Protein AF-X6EM91-F1 (afdb_monomer)

Structure (mmCIF, N/CA/C/O backbone):
data_AF-X6EM91-F1
#
_entry.id   AF-X6EM91-F1
#
loop_
_atom_site.group_PDB
_atom_site.id
_atom_site.type_symbol
_atom_site.label_atom_id
_atom_site.label_alt_id
_atom_site.label_comp_id
_atom_site.label_asym_id
_atom_site.label_entity_id
_atom_site.label_seq_id
_atom_site.pdbx_PDB_ins_code
_atom_site.Cartn_x
_atom_site.Cartn_y
_atom_site.Cartn_z
_atom_site.occupancy
_atom_site.B_iso_or_equiv
_atom_site.auth_seq_id
_atom_site.auth_comp_id
_atom_site.auth_asym_id
_atom_site.auth_atom_id
_atom_site.pdbx_PDB_model_num
ATOM 1 N N . MET A 1 1 ? -6.940 7.112 6.638 1.00 62.56 1 MET A N 1
ATOM 2 C CA . MET A 1 1 ? -5.498 6.770 6.603 1.00 62.56 1 MET A CA 1
ATOM 3 C C . MET A 1 1 ? -4.708 7.941 7.162 1.00 62.56 1 MET A C 1
ATOM 5 O O . MET A 1 1 ? -4.953 9.050 6.712 1.00 62.56 1 MET A O 1
ATOM 9 N N . GLY A 1 2 ? -3.819 7.724 8.134 1.00 78.00 2 GLY A N 1
ATOM 10 C CA . GLY A 1 2 ? -2.897 8.765 8.617 1.00 78.00 2 GLY A CA 1
ATOM 11 C C . GLY A 1 2 ? -1.696 8.968 7.681 1.00 78.00 2 GLY A C 1
ATOM 12 O O . GLY A 1 2 ? -1.456 8.138 6.803 1.00 78.00 2 GLY A O 1
ATOM 13 N N . GLN A 1 3 ? -0.927 10.046 7.873 1.00 79.88 3 GLN A N 1
ATOM 14 C CA . GLN A 1 3 ? 0.245 10.376 7.039 1.00 79.88 3 GLN A CA 1
ATOM 15 C C . GLN A 1 3 ? 1.312 9.267 7.032 1.00 79.88 3 GLN A C 1
ATOM 17 O O . GLN A 1 3 ? 1.892 8.974 5.990 1.00 79.88 3 GLN A O 1
ATOM 22 N N . GLU A 1 4 ? 1.516 8.599 8.168 1.00 79.81 4 GLU A N 1
ATOM 23 C CA . GLU A 1 4 ? 2.483 7.505 8.323 1.00 79.81 4 GLU A CA 1
ATOM 24 C C . GLU A 1 4 ? 2.157 6.308 7.415 1.00 79.81 4 GLU A C 1
ATOM 26 O O . GLU A 1 4 ? 3.004 5.799 6.683 1.00 79.81 4 GLU A O 1
ATOM 31 N N . ILE A 1 5 ? 0.877 5.932 7.372 1.00 77.25 5 ILE A N 1
ATOM 32 C CA . ILE A 1 5 ? 0.357 4.868 6.510 1.00 77.25 5 ILE A CA 1
ATOM 33 C C . ILE A 1 5 ? 0.616 5.197 5.034 1.00 77.25 5 ILE A C 1
ATOM 35 O O . ILE A 1 5 ? 1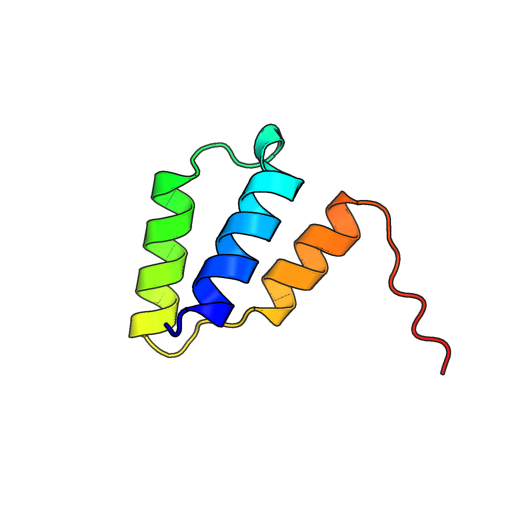.057 4.339 4.270 1.00 77.25 5 ILE A O 1
ATOM 39 N N . ALA A 1 6 ? 0.347 6.441 4.631 1.00 82.69 6 ALA A N 1
ATOM 40 C CA . ALA A 1 6 ? 0.549 6.887 3.258 1.00 82.69 6 ALA A CA 1
ATOM 41 C C . ALA A 1 6 ? 2.033 6.846 2.862 1.00 82.69 6 ALA A C 1
ATOM 43 O O . ALA A 1 6 ? 2.359 6.374 1.774 1.00 82.69 6 ALA A O 1
ATOM 44 N N . ALA A 1 7 ? 2.935 7.260 3.756 1.00 83.06 7 ALA A N 1
ATOM 45 C CA . ALA A 1 7 ? 4.375 7.197 3.519 1.00 83.06 7 ALA A CA 1
ATOM 46 C C . ALA A 1 7 ? 4.864 5.752 3.318 1.00 83.06 7 ALA A C 1
ATOM 48 O O . ALA A 1 7 ? 5.590 5.482 2.361 1.00 83.06 7 ALA A O 1
ATOM 49 N N . ILE A 1 8 ? 4.410 4.802 4.148 1.00 80.06 8 ILE A N 1
ATOM 50 C CA . ILE A 1 8 ? 4.776 3.380 4.007 1.00 80.06 8 ILE A CA 1
ATOM 51 C C . ILE A 1 8 ? 4.237 2.804 2.695 1.00 80.06 8 ILE A C 1
ATOM 53 O O . ILE A 1 8 ? 4.935 2.054 2.008 1.00 80.06 8 ILE A O 1
ATOM 57 N N . VAL A 1 9 ? 3.009 3.173 2.323 1.00 80.12 9 VAL A N 1
ATOM 58 C CA . VAL A 1 9 ? 2.400 2.764 1.055 1.00 80.12 9 VAL A CA 1
ATOM 59 C C . VAL A 1 9 ? 3.237 3.254 -0.126 1.00 80.12 9 VAL A C 1
ATOM 61 O O . VAL A 1 9 ? 3.572 2.457 -1.002 1.00 80.12 9 VAL A O 1
ATOM 64 N N . ILE A 1 10 ? 3.622 4.532 -0.133 1.00 82.62 10 ILE A N 1
ATOM 65 C CA . ILE A 1 10 ? 4.447 5.120 -1.195 1.00 82.62 10 ILE A CA 1
ATOM 66 C C . ILE A 1 10 ? 5.822 4.445 -1.245 1.00 82.62 10 ILE A C 1
ATOM 68 O O . ILE A 1 10 ? 6.247 4.033 -2.322 1.00 82.62 10 ILE A O 1
ATOM 72 N N . ALA A 1 11 ? 6.482 4.243 -0.102 1.00 83.12 11 ALA A N 1
ATOM 73 C CA . ALA A 1 11 ? 7.768 3.550 -0.034 1.00 83.12 11 ALA A CA 1
ATOM 74 C C . ALA A 1 11 ? 7.681 2.117 -0.588 1.00 83.12 11 ALA A C 1
ATOM 76 O O . ALA A 1 11 ? 8.501 1.723 -1.412 1.00 83.12 11 ALA A O 1
ATOM 77 N N . CYS A 1 12 ? 6.650 1.354 -0.216 1.00 77.25 12 CYS A N 1
ATOM 78 C CA . CYS A 1 12 ? 6.427 0.002 -0.734 1.00 77.25 12 CYS A CA 1
ATOM 79 C C . CYS A 1 12 ? 6.112 -0.013 -2.237 1.00 77.25 12 CYS A C 1
ATOM 81 O O . CYS A 1 12 ? 6.531 -0.938 -2.936 1.00 77.25 12 CYS A O 1
ATOM 83 N N . ILE A 1 13 ? 5.370 0.981 -2.738 1.00 79.44 13 ILE A N 1
ATOM 84 C CA . ILE A 1 13 ? 5.092 1.116 -4.172 1.00 79.44 13 ILE A CA 1
ATOM 85 C C . ILE A 1 13 ? 6.384 1.406 -4.930 1.00 79.44 13 ILE A C 1
ATOM 87 O O . ILE A 1 13 ? 6.643 0.751 -5.932 1.00 79.44 13 ILE A O 1
ATOM 91 N N . LEU A 1 14 ? 7.217 2.324 -4.442 1.00 81.62 14 LEU A N 1
ATOM 92 C CA . LEU A 1 14 ? 8.510 2.632 -5.054 1.00 81.62 14 LEU A CA 1
ATOM 93 C C . LEU A 1 14 ? 9.448 1.420 -5.026 1.00 81.62 14 LEU A C 1
ATOM 95 O O . LEU A 1 14 ? 10.011 1.063 -6.058 1.00 81.62 14 LEU A O 1
ATOM 99 N N . GLN A 1 15 ? 9.532 0.720 -3.890 1.00 78.81 15 GLN A N 1
ATOM 100 C CA . GLN A 1 15 ? 10.341 -0.495 -3.736 1.00 78.81 15 GLN A CA 1
ATOM 101 C C . GLN A 1 15 ? 9.944 -1.594 -4.733 1.00 78.81 15 GLN A C 1
ATOM 103 O O . GLN A 1 15 ? 10.776 -2.393 -5.151 1.00 78.81 15 GLN A O 1
ATOM 108 N N . ARG A 1 16 ? 8.661 -1.655 -5.110 1.00 73.00 16 ARG A N 1
ATOM 109 C CA . ARG A 1 16 ? 8.098 -2.679 -6.000 1.00 73.00 16 ARG A CA 1
ATOM 110 C C . ARG A 1 16 ? 7.628 -2.113 -7.336 1.00 73.00 16 ARG A C 1
ATOM 112 O O . ARG A 1 16 ? 6.878 -2.795 -8.027 1.00 73.00 16 ARG A O 1
ATOM 119 N N . ALA A 1 17 ? 8.055 -0.913 -7.723 1.00 74.12 17 ALA A N 1
ATOM 120 C CA . ALA A 1 17 ? 7.502 -0.208 -8.881 1.00 74.12 17 ALA A CA 1
ATOM 121 C C . ALA A 1 17 ? 7.622 -1.023 -10.179 1.00 74.12 17 ALA A C 1
ATOM 123 O O . ALA A 1 17 ? 6.707 -1.023 -10.990 1.00 74.12 17 ALA A O 1
ATOM 124 N N . GLN A 1 18 ? 8.698 -1.800 -10.328 1.00 75.00 18 GLN A N 1
ATOM 125 C CA . GLN A 1 18 ? 8.908 -2.711 -11.464 1.00 75.00 18 GLN A CA 1
ATOM 126 C C . GLN A 1 18 ? 7.916 -3.889 -11.520 1.00 75.00 18 GLN A C 1
ATOM 128 O O . GLN A 1 18 ? 7.699 -4.463 -12.579 1.00 75.00 18 GLN A O 1
ATOM 133 N N . HIS A 1 19 ? 7.299 -4.245 -10.392 1.00 72.62 19 HIS A N 1
ATOM 134 C CA . HIS A 1 19 ? 6.295 -5.309 -10.276 1.00 72.62 19 HIS A CA 1
ATOM 135 C C . HIS A 1 19 ? 4.864 -4.758 -10.151 1.00 72.62 19 HIS A C 1
ATOM 137 O O . HIS A 1 19 ? 3.909 -5.534 -10.082 1.00 72.62 19 HIS A O 1
ATOM 143 N N . ILE A 1 20 ? 4.693 -3.435 -10.073 1.00 74.44 20 ILE A N 1
ATOM 144 C CA . ILE A 1 20 ? 3.391 -2.781 -9.934 1.00 74.44 20 ILE A CA 1
ATOM 145 C C . ILE A 1 20 ? 2.978 -2.251 -11.298 1.00 74.44 20 ILE A C 1
ATOM 147 O O . ILE A 1 20 ? 3.493 -1.251 -11.782 1.00 74.44 20 ILE A O 1
ATOM 151 N N . ASN A 1 21 ? 1.984 -2.909 -11.888 1.00 73.50 21 ASN A N 1
ATOM 152 C CA . ASN A 1 21 ? 1.513 -2.573 -13.228 1.00 73.50 21 ASN A CA 1
ATOM 153 C C . ASN A 1 21 ? 0.782 -1.216 -13.286 1.00 73.50 21 ASN A C 1
ATOM 155 O O . ASN A 1 21 ? 0.779 -0.550 -14.314 1.00 73.50 21 ASN A O 1
ATOM 159 N N . SER A 1 22 ? 0.140 -0.802 -12.185 1.00 80.06 22 SER A N 1
ATOM 160 C CA . SER A 1 22 ? -0.544 0.494 -12.086 1.00 80.06 22 SER A CA 1
ATOM 161 C C . SER A 1 22 ? -0.543 1.023 -10.652 1.00 80.06 22 SER A C 1
ATOM 163 O O . SER A 1 22 ? -1.289 0.545 -9.794 1.00 80.06 22 SER A O 1
ATOM 165 N N . ALA A 1 23 ? 0.279 2.044 -10.391 1.00 77.50 23 ALA A N 1
ATOM 166 C CA . ALA A 1 23 ? 0.366 2.683 -9.077 1.00 77.50 23 ALA A CA 1
ATOM 167 C C . ALA A 1 23 ? -0.961 3.350 -8.662 1.00 77.50 23 ALA A C 1
ATOM 169 O O . ALA A 1 23 ? -1.371 3.242 -7.508 1.00 77.50 23 ALA A O 1
ATOM 170 N N . GLY A 1 24 ? -1.667 3.980 -9.609 1.00 81.00 24 GLY A N 1
A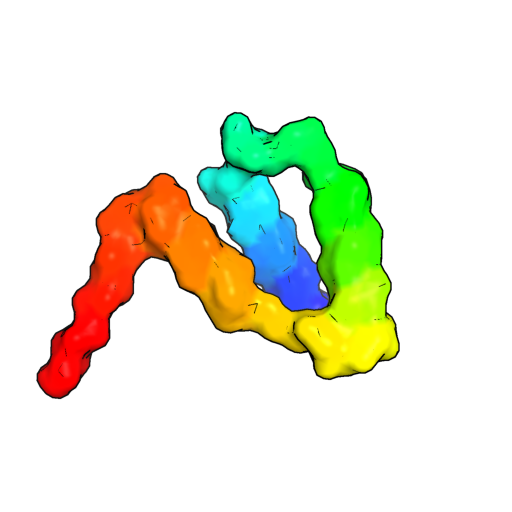TOM 171 C CA . GLY A 1 24 ? -2.935 4.669 -9.345 1.00 81.00 24 GLY A CA 1
ATOM 172 C C . GLY A 1 24 ? -4.082 3.719 -8.986 1.00 81.00 24 GLY A C 1
ATOM 173 O O . GLY A 1 24 ? -4.804 3.964 -8.019 1.00 81.00 24 GLY A O 1
ATOM 174 N N . GLY A 1 25 ? -4.218 2.600 -9.708 1.00 84.31 25 GLY A N 1
ATOM 175 C CA . GLY A 1 25 ? -5.218 1.575 -9.386 1.00 84.31 25 GLY A CA 1
ATOM 176 C C . GLY A 1 25 ? -4.948 0.915 -8.032 1.00 84.31 25 GLY A C 1
ATOM 177 O O . GLY A 1 25 ? -5.866 0.705 -7.242 1.00 84.31 25 GLY A O 1
ATOM 178 N N . TYR A 1 26 ? -3.674 0.667 -7.724 1.00 81.75 26 TYR A N 1
ATOM 179 C CA . TYR A 1 26 ? -3.268 0.101 -6.443 1.00 81.75 26 TYR A CA 1
ATOM 180 C C . TYR A 1 26 ? -3.561 1.050 -5.271 1.00 81.75 26 TYR A C 1
ATOM 182 O O . TYR A 1 26 ? -4.130 0.622 -4.269 1.00 81.75 26 TYR A O 1
ATOM 190 N N . LEU A 1 27 ? -3.267 2.350 -5.411 1.00 81.12 27 LEU A N 1
ATOM 191 C CA . LEU A 1 27 ? -3.617 3.359 -4.405 1.00 81.12 27 LEU A CA 1
ATOM 192 C C . LEU A 1 27 ? -5.125 3.438 -4.163 1.00 81.12 27 LEU A C 1
ATOM 194 O O . LEU A 1 27 ? -5.535 3.480 -3.007 1.00 81.12 27 LEU A O 1
ATOM 198 N N . ARG A 1 28 ? -5.950 3.385 -5.217 1.00 85.88 28 ARG A N 1
ATOM 199 C CA . ARG A 1 28 ? -7.413 3.416 -5.079 1.00 85.88 28 ARG A CA 1
ATOM 200 C C . ARG A 1 28 ? -7.933 2.257 -4.232 1.00 85.88 28 ARG A C 1
ATOM 202 O O . ARG A 1 28 ? -8.671 2.489 -3.281 1.00 85.88 28 ARG A O 1
ATOM 209 N N . VAL A 1 29 ? -7.468 1.040 -4.513 1.00 84.12 29 VAL A N 1
ATOM 210 C CA . VAL A 1 29 ? -7.824 -0.157 -3.734 1.00 84.12 29 VAL A CA 1
ATOM 211 C C . VAL A 1 29 ? -7.3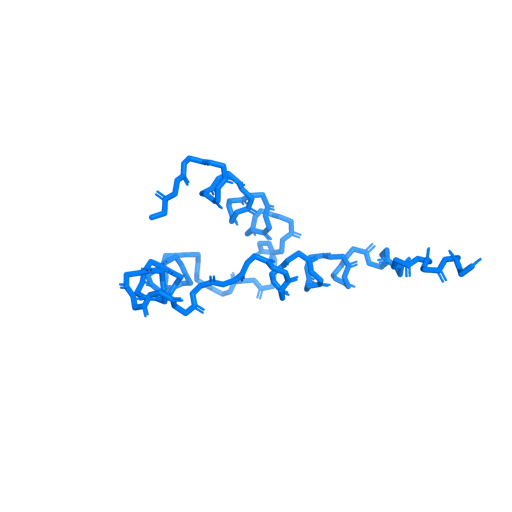50 -0.040 -2.283 1.00 84.12 29 VAL A C 1
ATOM 213 O O . VAL A 1 29 ? -8.052 -0.462 -1.366 1.00 84.12 29 VAL A O 1
ATOM 216 N N . LEU A 1 30 ? -6.167 0.535 -2.041 1.00 80.81 30 LEU A N 1
ATOM 217 C CA . LEU A 1 30 ? -5.676 0.747 -0.679 1.00 80.81 30 LEU A CA 1
ATOM 218 C C . LEU A 1 30 ? -6.543 1.765 0.065 1.00 80.81 30 LEU A C 1
ATOM 220 O O . LEU A 1 30 ? -6.957 1.482 1.188 1.00 80.81 30 LEU A O 1
ATOM 224 N N . THR A 1 31 ? -6.867 2.900 -0.556 1.00 82.81 31 THR A N 1
ATOM 225 C CA . THR A 1 31 ? -7.765 3.913 0.013 1.00 82.81 31 THR A CA 1
ATOM 226 C C . THR A 1 31 ? -9.144 3.330 0.309 1.00 82.81 31 THR A C 1
ATOM 228 O O . THR A 1 31 ? -9.640 3.520 1.415 1.00 82.81 31 THR A O 1
ATOM 231 N N . GLU A 1 32 ? -9.728 2.556 -0.608 1.00 86.88 32 GLU A N 1
ATOM 232 C CA . GLU A 1 32 ? -11.006 1.861 -0.399 1.00 86.88 32 GLU A CA 1
ATOM 233 C C . GLU A 1 32 ? -10.943 0.901 0.796 1.00 86.88 32 GLU A C 1
ATOM 235 O O . GLU A 1 32 ? -11.799 0.957 1.681 1.00 86.88 32 GLU A O 1
ATOM 240 N N . LYS A 1 33 ? -9.883 0.087 0.898 1.00 82.19 33 LYS A N 1
ATOM 241 C CA . LYS A 1 33 ? -9.667 -0.802 2.051 1.00 82.19 33 LYS A CA 1
ATOM 242 C C . LYS A 1 33 ? -9.527 -0.039 3.364 1.00 82.19 33 LYS A C 1
ATOM 244 O O . LYS A 1 33 ? -9.989 -0.527 4.392 1.00 82.19 33 LYS A O 1
ATOM 249 N N . ALA A 1 34 ? -8.903 1.138 3.364 1.00 82.19 34 ALA A N 1
ATOM 250 C CA . ALA A 1 34 ? -8.763 1.919 4.592 1.00 82.19 34 ALA A CA 1
ATOM 251 C C . ALA A 1 34 ? -10.034 2.638 4.994 1.00 82.19 34 ALA A C 1
ATOM 253 O O . ALA A 1 34 ? -10.299 2.734 6.188 1.00 82.19 34 ALA A O 1
ATOM 254 N N . THR A 1 35 ? -10.820 3.105 4.029 1.00 82.94 35 THR A N 1
ATOM 255 C CA . THR A 1 35 ? -12.161 3.627 4.295 1.00 82.94 35 THR A CA 1
ATOM 256 C C . THR A 1 35 ? -13.062 2.532 4.866 1.00 82.94 35 THR A C 1
ATOM 258 O O . THR A 1 35 ? -13.824 2.793 5.788 1.00 82.94 35 THR A O 1
ATOM 261 N N . ALA A 1 36 ? -12.911 1.288 4.403 1.00 85.12 36 ALA A N 1
ATOM 262 C CA . ALA A 1 36 ? -13.615 0.125 4.943 1.00 85.12 36 ALA A CA 1
ATOM 263 C C . ALA A 1 36 ? -13.059 -0.393 6.289 1.00 85.12 36 ALA A C 1
ATOM 265 O O . ALA A 1 36 ? -13.569 -1.382 6.811 1.00 85.12 36 A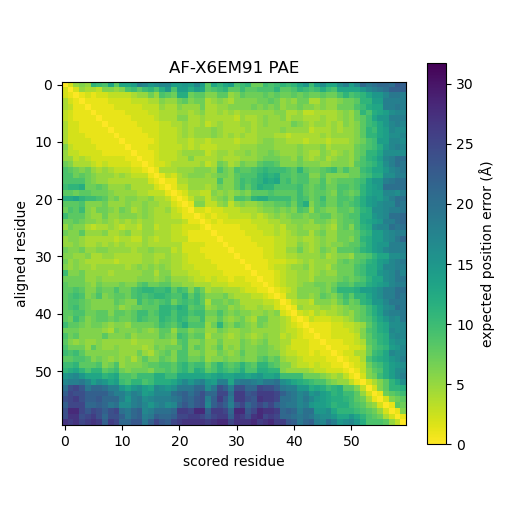LA A O 1
ATOM 266 N N . GLY A 1 37 ? -11.993 0.207 6.838 1.00 79.88 37 GLY A N 1
ATOM 267 C CA . GLY A 1 37 ? -11.339 -0.262 8.069 1.00 79.88 37 GLY A CA 1
ATOM 268 C C . GLY A 1 37 ? -10.598 -1.602 7.939 1.00 79.88 37 GLY A C 1
ATOM 269 O O . GLY A 1 37 ? -10.130 -2.144 8.933 1.00 79.88 37 GLY A O 1
ATOM 270 N N . GLN A 1 38 ? -10.454 -2.133 6.723 1.00 78.25 38 GLN A N 1
ATOM 271 C CA . GLN A 1 38 ? -9.805 -3.419 6.421 1.00 78.25 38 GLN A CA 1
ATOM 272 C C . GLN A 1 38 ? -8.364 -3.255 5.923 1.00 78.25 38 GLN A C 1
ATOM 274 O O . GLN A 1 38 ? -7.745 -4.187 5.404 1.00 78.25 38 GLN A O 1
ATOM 279 N N . PHE A 1 39 ? -7.821 -2.047 6.014 1.00 76.25 39 PHE A N 1
ATOM 280 C CA . PHE A 1 39 ? -6.463 -1.783 5.586 1.00 76.25 39 PHE A CA 1
ATOM 281 C C . PHE A 1 39 ? -5.461 -2.227 6.648 1.00 76.25 39 PHE A C 1
ATOM 283 O O . PHE A 1 39 ? -5.529 -1.804 7.799 1.00 76.25 39 PHE A O 1
ATOM 290 N N . SER A 1 40 ? -4.482 -3.027 6.229 1.00 70.62 40 SER A N 1
ATOM 291 C CA . SER A 1 40 ? -3.347 -3.411 7.059 1.00 70.62 40 SER A CA 1
ATOM 292 C C . SER A 1 40 ? -2.043 -3.217 6.295 1.00 70.62 40 SER A C 1
ATOM 294 O O . SER A 1 40 ? -1.904 -3.653 5.150 1.00 70.62 40 SER A O 1
ATOM 296 N N . VAL A 1 41 ? -1.079 -2.568 6.949 1.00 71.69 41 VAL A N 1
ATOM 297 C CA . VAL A 1 41 ? 0.272 -2.341 6.415 1.00 71.69 41 VAL A CA 1
ATOM 298 C C . VAL A 1 41 ? 1.116 -3.614 6.482 1.00 71.69 41 VAL A C 1
ATOM 300 O O . VAL A 1 41 ? 2.011 -3.795 5.664 1.00 71.69 41 VAL A O 1
ATOM 303 N N . GLY A 1 42 ? 0.820 -4.523 7.417 1.00 76.00 42 GLY A N 1
ATOM 304 C CA . GLY A 1 42 ? 1.606 -5.739 7.658 1.00 76.00 42 GLY A CA 1
ATOM 305 C C . GLY A 1 42 ? 1.823 -6.597 6.403 1.00 76.00 42 GLY A C 1
ATOM 306 O O . GLY A 1 42 ? 2.973 -6.870 6.055 1.00 76.00 42 GLY A O 1
ATOM 307 N N . PRO A 1 43 ? 0.765 -6.965 5.653 1.00 75.50 43 PRO A N 1
ATOM 308 C CA . PRO A 1 43 ? 0.903 -7.702 4.395 1.00 75.50 43 PRO A CA 1
ATOM 309 C C . PRO A 1 43 ? 1.697 -6.936 3.330 1.00 75.50 43 PRO A C 1
ATOM 311 O O . PRO A 1 43 ? 2.434 -7.535 2.548 1.00 75.50 43 PRO A O 1
ATOM 314 N N . MET A 1 44 ? 1.565 -5.608 3.303 1.00 77.38 44 MET A N 1
ATOM 315 C CA . MET A 1 44 ? 2.254 -4.752 2.341 1.00 77.38 44 MET A CA 1
ATOM 316 C C . MET A 1 44 ? 3.758 -4.675 2.637 1.00 77.38 44 MET A C 1
ATOM 318 O O . MET A 1 44 ? 4.565 -4.817 1.718 1.00 77.38 44 MET A O 1
ATOM 322 N N . LEU A 1 45 ? 4.123 -4.562 3.916 1.00 74.06 45 LEU A N 1
ATOM 323 C CA . LEU A 1 45 ? 5.501 -4.593 4.399 1.00 74.06 45 LEU A CA 1
ATOM 324 C C . LEU A 1 45 ? 6.147 -5.965 4.155 1.00 74.06 45 LEU A C 1
ATOM 326 O O . LEU A 1 45 ? 7.251 -6.040 3.627 1.00 74.06 45 LEU A O 1
ATOM 330 N N . MET A 1 46 ? 5.434 -7.058 4.451 1.00 78.00 46 MET A N 1
ATOM 331 C CA . MET A 1 46 ? 5.898 -8.427 4.179 1.00 78.00 46 MET A CA 1
ATOM 332 C C . MET A 1 46 ? 6.134 -8.668 2.687 1.00 78.00 46 MET A C 1
ATOM 334 O O . MET A 1 46 ? 7.113 -9.307 2.298 1.00 78.00 46 MET A O 1
ATOM 338 N N . ALA A 1 47 ? 5.263 -8.132 1.831 1.00 75.12 47 ALA A N 1
ATOM 339 C CA . ALA A 1 47 ? 5.436 -8.232 0.390 1.00 75.12 47 ALA A CA 1
ATOM 340 C C . ALA A 1 47 ? 6.621 -7.388 -0.117 1.00 75.12 47 ALA A C 1
ATOM 342 O O . ALA A 1 47 ? 7.300 -7.813 -1.051 1.00 75.12 47 ALA A O 1
ATOM 343 N N . ALA A 1 48 ? 6.898 -6.233 0.498 1.00 73.81 48 ALA A N 1
ATOM 344 C CA . ALA A 1 48 ? 8.096 -5.440 0.218 1.00 73.81 48 ALA A CA 1
ATOM 345 C C . ALA A 1 48 ? 9.382 -6.148 0.679 1.00 73.81 48 ALA A C 1
ATOM 347 O O . ALA A 1 48 ? 10.328 -6.237 -0.099 1.00 73.81 48 ALA A O 1
ATOM 348 N N . LEU A 1 49 ? 9.397 -6.740 1.879 1.00 75.62 49 LEU A N 1
ATOM 349 C CA . LEU A 1 49 ? 10.520 -7.537 2.394 1.00 75.62 49 LEU A CA 1
ATOM 350 C C . LEU A 1 49 ? 10.821 -8.750 1.502 1.00 75.62 49 LEU A C 1
ATOM 352 O O . LEU A 1 49 ? 11.973 -8.973 1.131 1.00 75.62 49 LEU A O 1
ATOM 356 N N . LYS A 1 50 ? 9.781 -9.487 1.083 1.00 72.06 50 LYS A N 1
ATOM 357 C CA . LYS A 1 50 ? 9.911 -10.617 0.149 1.00 72.06 50 LYS A CA 1
ATOM 358 C C . LYS A 1 50 ? 10.444 -10.178 -1.216 1.00 72.06 50 LYS A C 1
ATOM 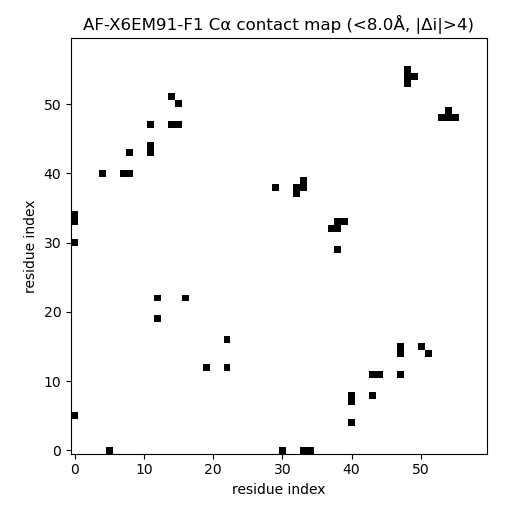360 O O . LYS A 1 50 ? 11.285 -10.875 -1.772 1.00 72.06 50 LYS A O 1
ATOM 365 N N . ALA A 1 51 ?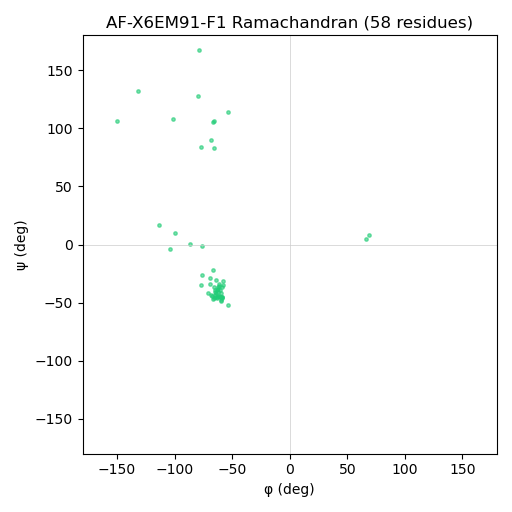 9.984 -9.041 -1.742 1.00 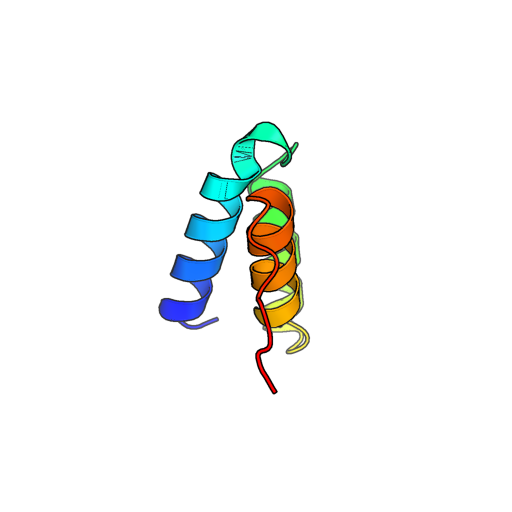70.38 51 ALA A N 1
ATOM 366 C CA . ALA A 1 51 ? 10.489 -8.496 -3.004 1.00 70.38 51 ALA A CA 1
ATOM 367 C C . ALA A 1 51 ? 11.973 -8.096 -2.919 1.00 70.38 51 ALA A C 1
ATOM 369 O O . ALA A 1 51 ? 12.687 -8.215 -3.906 1.00 70.38 51 ALA A O 1
ATOM 370 N N . ASN A 1 52 ? 12.442 -7.684 -1.739 1.00 66.50 52 ASN A N 1
ATOM 371 C CA . ASN A 1 52 ? 13.836 -7.309 -1.498 1.00 66.50 52 ASN A CA 1
ATOM 372 C C . ASN A 1 52 ? 14.756 -8.490 -1.136 1.00 66.50 52 ASN A C 1
ATOM 374 O O . ASN A 1 52 ? 15.925 -8.269 -0.835 1.00 66.50 52 ASN A O 1
ATOM 378 N N . GLY A 1 53 ? 14.250 -9.730 -1.077 1.00 62.53 53 GLY A N 1
ATOM 379 C CA . GLY A 1 53 ? 15.026 -10.889 -0.610 1.00 62.53 53 GLY A CA 1
ATOM 380 C C . GLY A 1 53 ? 15.417 -10.832 0.874 1.00 62.53 53 GLY A C 1
ATOM 381 O O . GLY A 1 53 ? 16.114 -11.719 1.365 1.00 62.53 53 GLY A O 1
ATOM 382 N N . ALA A 1 54 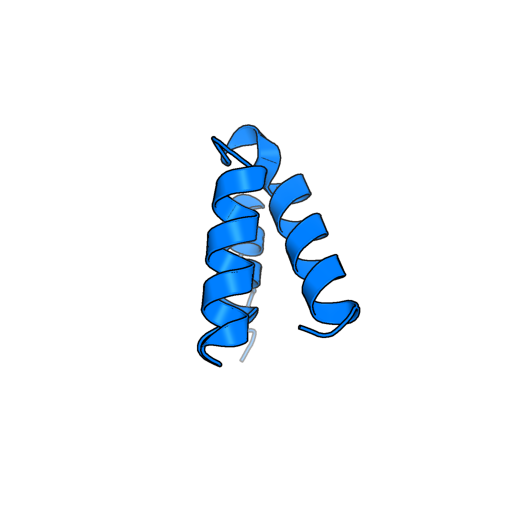? 14.943 -9.825 1.611 1.00 56.84 54 ALA A N 1
ATOM 383 C CA . ALA A 1 54 ? 15.133 -9.715 3.044 1.00 56.84 54 ALA A CA 1
ATOM 384 C C . ALA A 1 54 ? 14.157 -10.680 3.721 1.00 56.84 54 ALA A C 1
ATOM 386 O O . ALA A 1 54 ? 13.052 -10.307 4.107 1.00 56.84 54 ALA A O 1
ATOM 387 N N . THR A 1 55 ? 14.544 -11.950 3.841 1.00 52.09 55 THR A N 1
ATOM 388 C CA . THR A 1 55 ? 13.922 -12.857 4.808 1.00 52.09 55 THR A CA 1
ATOM 389 C C . THR A 1 55 ? 14.005 -12.175 6.173 1.00 52.09 55 THR A C 1
ATOM 391 O O . THR A 1 55 ? 15.128 -11.988 6.657 1.00 52.09 55 THR A O 1
ATOM 394 N N . PRO A 1 56 ? 12.883 -11.774 6.802 1.00 54.53 56 PRO A N 1
ATOM 395 C CA . PRO A 1 56 ? 12.945 -11.315 8.171 1.00 54.53 56 PRO A CA 1
ATOM 396 C C . PRO A 1 56 ? 13.348 -12.544 8.971 1.00 54.53 56 PRO A C 1
ATOM 398 O O . PRO A 1 56 ? 12.591 -13.505 9.110 1.00 54.53 56 PRO A O 1
ATOM 401 N N . ARG A 1 57 ? 14.604 -12.558 9.407 1.00 53.34 57 ARG A N 1
ATOM 402 C CA . ARG A 1 57 ? 15.095 -13.546 10.349 1.00 53.34 57 ARG A CA 1
ATOM 403 C C . ARG A 1 57 ? 14.385 -13.211 11.651 1.00 53.34 57 ARG A C 1
ATOM 405 O O . ARG A 1 57 ? 14.846 -12.362 12.404 1.00 53.34 57 ARG A O 1
ATOM 412 N N . MET A 1 58 ? 13.217 -13.807 11.869 1.00 56.06 58 MET A N 1
ATOM 413 C CA . MET A 1 58 ? 12.665 -13.950 13.209 1.00 56.06 58 MET A CA 1
ATOM 414 C C . MET A 1 58 ? 13.620 -14.888 13.940 1.00 56.06 58 MET A C 1
ATOM 416 O O . MET A 1 58 ? 13.462 -16.105 13.920 1.00 56.06 58 MET A O 1
ATOM 420 N N . THR A 1 59 ? 14.696 -14.307 14.465 1.00 45.94 59 THR A N 1
ATOM 421 C CA . THR A 1 59 ? 15.503 -14.929 15.504 1.00 45.94 59 THR A CA 1
ATOM 422 C C . THR A 1 59 ? 14.593 -14.971 16.723 1.00 45.94 59 THR A C 1
ATOM 424 O O . THR A 1 59 ? 14.241 -13.919 17.259 1.00 45.94 59 THR A O 1
ATOM 427 N N . GLY A 1 60 ? 14.097 -16.173 17.016 1.00 54.81 60 GLY A N 1
ATOM 428 C CA . GLY A 1 60 ? 13.343 -16.466 18.231 1.00 54.81 60 GLY A CA 1
ATOM 429 C C . GLY A 1 60 ? 14.208 -16.410 19.478 1.00 54.81 60 GLY A C 1
ATOM 430 O O . GLY A 1 60 ? 15.449 -16.302 19.341 1.00 54.81 60 GLY A O 1
#

Foldseek 3Di:
DDPVLVVLLVVLCVLCVVVDPDSVVVVVVQVVCVVVVNHDCVVSVVVSCVSVVNPPPPPD

Secondary structure (DSSP, 8-state):
--HHHHHHHHHHHHHTGGG-S-HHHHHHHHHHHHHTT---HHHHHHHHHHHTT-------

Solvent-accessible surface area (backbone atoms only — not comparable to full-atom values): 3693 Å² total; per-residue (Å²): 127,57,72,68,58,52,51,53,50,50,53,40,44,63,76,38,44,94,78,48,93,49,68,69,62,51,48,50,56,49,52,53,31,38,76,69,69,70,56,66,63,64,68,54,52,52,51,41,32,59,72,68,70,48,72,80,78,79,77,126

Mean predicted aligned error: 8.1 Å

Radius of gyration: 12.3 Å; Cα conta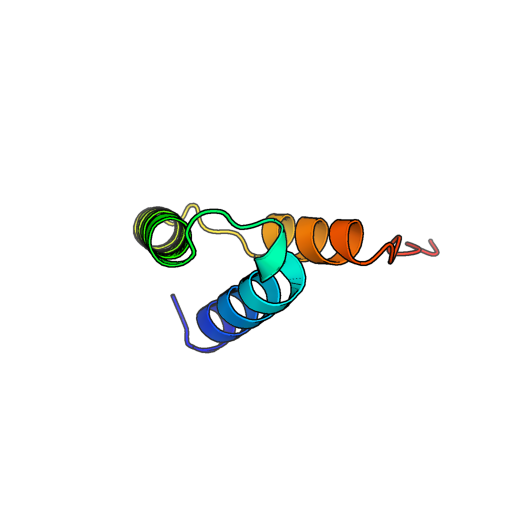cts (8 Å, |Δi|>4): 27; chains: 1; bounding box: 29×27×32 Å

Nearest PDB structures (foldseek):
  7s5b-assembly2_B  TM=4.511E-01  e=8.905E+00  synthetic construct

Sequence (60 aa):
MGQEIAAIVIACILQRAQHINSAGGYLRVLTEKATAGQFSVGPMLMAALKANGATPRMTG

pLDDT: mean 74.92, std 9.36, range [45.94, 86.88]